Protein AF-V5BS56-F1 (afdb_monomer_lite)

pLDDT: mean 87.74, std 9.81, range [53.09, 97.56]

Organism: NCBI:txid1116472

Sequence (84 aa):
MAWQNRGTYTYDHRGDAHPIGQDLDLSVYGPTGAYVGGSLSWDNPYEVVNFTPSVSGTYTIKVKRYANRDGGSAFRMGLLINTY

Structure (mmCIF, N/CA/C/O backbone):
data_AF-V5BS56-F1
#
_entry.id   AF-V5BS56-F1
#
loop_
_atom_site.group_PDB
_atom_site.id
_atom_site.type_symbol
_atom_site.label_atom_id
_atom_site.label_alt_id
_atom_site.label_comp_id
_atom_site.label_asym_id
_atom_site.label_entity_id
_atom_site.label_seq_id
_atom_site.pdbx_PDB_ins_code
_atom_site.Cartn_x
_atom_site.Cartn_y
_atom_site.Cartn_z
_atom_site.occupancy
_atom_site.B_iso_or_equiv
_atom_site.auth_seq_id
_atom_site.auth_comp_id
_atom_site.auth_asym_id
_atom_site.auth_atom_id
_atom_site.pdbx_PDB_model_num
ATOM 1 N N . MET A 1 1 ? 2.603 -1.889 4.649 1.00 69.44 1 MET A N 1
ATOM 2 C CA . MET A 1 1 ? 2.444 -2.874 3.557 1.00 69.44 1 MET A CA 1
ATOM 3 C C . MET A 1 1 ? 3.525 -2.627 2.530 1.00 69.44 1 MET A C 1
ATOM 5 O O . MET A 1 1 ? 3.779 -1.472 2.245 1.00 69.44 1 MET A O 1
ATOM 9 N N . ALA A 1 2 ? 4.155 -3.667 1.999 1.00 75.81 2 ALA A N 1
ATOM 10 C CA . ALA A 1 2 ? 5.106 -3.547 0.896 1.00 75.81 2 ALA A CA 1
ATOM 11 C C . ALA A 1 2 ? 4.605 -4.391 -0.272 1.00 75.81 2 ALA A C 1
ATOM 13 O O . ALA A 1 2 ? 3.956 -5.418 -0.054 1.00 75.81 2 ALA A O 1
ATOM 14 N N . TRP A 1 3 ? 4.895 -3.968 -1.494 1.00 77.19 3 TRP A N 1
ATOM 15 C CA . TRP A 1 3 ? 4.592 -4.735 -2.688 1.00 77.19 3 TRP A CA 1
ATOM 16 C C . TRP A 1 3 ? 5.815 -4.893 -3.570 1.00 77.19 3 TRP A C 1
ATOM 18 O O . TRP A 1 3 ? 6.715 -4.059 -3.614 1.00 77.19 3 TRP A O 1
ATOM 28 N N . GLN A 1 4 ? 5.847 -6.007 -4.291 1.00 74.19 4 GLN A N 1
ATOM 29 C CA . GLN A 1 4 ? 6.959 -6.306 -5.166 1.00 74.19 4 GLN A CA 1
ATOM 30 C C . GLN A 1 4 ? 6.724 -5.679 -6.540 1.00 74.19 4 GLN A C 1
ATOM 32 O O . GLN A 1 4 ? 5.774 -6.025 -7.242 1.00 74.19 4 GLN A O 1
ATOM 37 N N . ASN A 1 5 ? 7.629 -4.788 -6.938 1.00 80.81 5 ASN A N 1
ATOM 38 C CA . ASN A 1 5 ? 7.783 -4.412 -8.337 1.00 80.81 5 ASN A CA 1
ATOM 39 C C . ASN A 1 5 ? 8.623 -5.462 -9.066 1.00 80.81 5 ASN A C 1
ATOM 41 O O . ASN A 1 5 ? 9.522 -6.083 -8.490 1.00 80.81 5 ASN A O 1
ATOM 45 N N . ARG A 1 6 ? 8.351 -5.654 -10.358 1.00 86.94 6 ARG A N 1
ATOM 46 C CA . ARG A 1 6 ? 9.202 -6.479 -11.213 1.00 86.94 6 ARG A CA 1
ATOM 47 C C . ARG A 1 6 ? 10.568 -5.803 -11.321 1.00 86.94 6 ARG A C 1
ATOM 49 O O . ARG A 1 6 ? 10.675 -4.716 -11.879 1.00 86.94 6 ARG A O 1
ATOM 56 N N . GLY A 1 7 ? 11.604 -6.448 -10.787 1.00 84.12 7 GLY A N 1
ATOM 57 C CA . GLY A 1 7 ? 12.923 -5.825 -10.619 1.00 84.12 7 GLY A CA 1
ATOM 58 C C . GLY A 1 7 ? 13.530 -5.275 -11.912 1.00 84.12 7 GLY A C 1
ATOM 59 O O . GLY A 1 7 ? 14.152 -4.220 -11.881 1.00 84.12 7 GLY A O 1
ATOM 60 N N . THR A 1 8 ? 13.289 -5.932 -13.053 1.00 90.25 8 THR A N 1
ATOM 61 C CA . THR A 1 8 ? 13.746 -5.443 -14.365 1.00 90.25 8 THR A CA 1
ATOM 62 C C . THR A 1 8 ? 13.128 -4.092 -14.719 1.00 90.25 8 THR A C 1
ATOM 64 O O . THR A 1 8 ? 13.851 -3.200 -15.130 1.00 90.25 8 THR A O 1
ATOM 67 N N . TYR A 1 9 ? 11.824 -3.901 -14.476 1.00 91.00 9 TYR A N 1
ATOM 68 C CA . TYR A 1 9 ? 11.154 -2.626 -14.742 1.00 91.00 9 TYR A CA 1
ATOM 69 C C . TYR A 1 9 ? 11.783 -1.500 -13.917 1.00 91.00 9 TYR A C 1
ATOM 71 O O . TYR A 1 9 ? 12.217 -0.491 -14.457 1.00 91.00 9 TYR A O 1
ATOM 79 N N . THR A 1 10 ? 11.900 -1.696 -12.602 1.00 88.94 10 THR A N 1
ATOM 80 C CA . THR A 1 10 ? 12.479 -0.676 -11.718 1.00 88.94 10 THR A CA 1
ATOM 81 C C . THR A 1 10 ? 13.940 -0.377 -12.051 1.00 88.94 10 THR A C 1
ATOM 83 O O . THR A 1 10 ? 14.364 0.770 -11.943 1.00 88.94 10 THR A O 1
ATOM 86 N N . TYR A 1 11 ? 14.714 -1.372 -12.492 1.00 91.44 11 TYR A N 1
ATOM 87 C CA . TYR A 1 11 ? 16.082 -1.145 -12.950 1.00 91.44 11 TYR A CA 1
ATOM 88 C C . TYR A 1 11 ? 16.129 -0.321 -14.241 1.00 91.44 11 TYR A C 1
ATOM 90 O O . TYR A 1 11 ? 16.896 0.640 -14.305 1.00 91.44 11 TYR A O 1
ATOM 98 N N . ASP A 1 12 ? 15.322 -0.661 -15.246 1.00 94.81 12 ASP A N 1
ATOM 99 C CA . ASP A 1 12 ? 15.302 0.021 -16.547 1.00 94.81 12 ASP A CA 1
ATOM 100 C C . ASP A 1 12 ? 14.818 1.476 -16.424 1.00 94.81 12 ASP A C 1
ATOM 102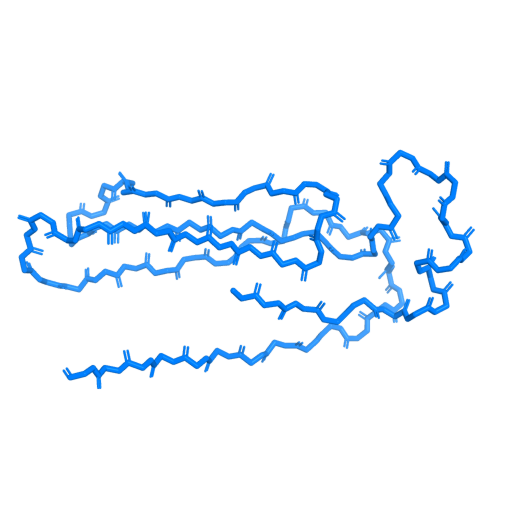 O O . ASP A 1 12 ? 15.338 2.362 -17.098 1.00 94.81 12 ASP A O 1
ATOM 106 N N . HIS A 1 13 ? 13.899 1.733 -15.489 1.00 92.75 13 HIS A N 1
ATOM 107 C CA . HIS A 1 13 ? 13.299 3.044 -15.223 1.00 92.75 13 HIS A CA 1
ATOM 108 C C . HIS A 1 13 ? 13.956 3.810 -14.063 1.00 92.75 13 HIS A C 1
ATOM 110 O O . HIS A 1 13 ? 13.416 4.803 -13.588 1.00 92.75 13 HIS A O 1
ATOM 116 N N . ARG A 1 14 ? 15.140 3.396 -13.591 1.00 92.38 14 ARG A N 1
ATOM 117 C CA . ARG A 1 14 ? 15.810 3.998 -12.415 1.00 92.38 14 ARG A CA 1
ATOM 118 C C . ARG A 1 14 ? 16.161 5.489 -12.538 1.00 92.38 14 ARG A C 1
ATOM 120 O O . ARG A 1 14 ? 16.544 6.093 -11.542 1.00 92.38 14 ARG A O 1
ATOM 127 N N . GLY A 1 15 ? 16.113 6.046 -13.748 1.00 94.44 15 GLY A N 1
ATOM 128 C CA . GLY A 1 15 ? 16.322 7.473 -14.015 1.00 94.44 15 GLY A CA 1
ATOM 129 C C . GLY A 1 15 ? 15.029 8.283 -14.143 1.00 94.44 15 GLY A C 1
ATOM 130 O O . GLY A 1 15 ? 15.104 9.503 -14.273 1.00 94.44 15 GLY A O 1
ATOM 131 N N . ASP A 1 16 ? 13.867 7.629 -14.128 1.00 93.25 16 ASP A N 1
ATOM 132 C CA . ASP A 1 16 ? 12.573 8.299 -14.210 1.00 93.25 16 ASP A CA 1
ATOM 133 C C . ASP A 1 16 ? 12.263 9.022 -12.900 1.00 93.25 16 ASP A C 1
ATOM 135 O O . ASP A 1 16 ? 12.753 8.655 -11.831 1.00 93.25 16 ASP A O 1
ATOM 139 N N . ALA A 1 17 ? 11.372 10.014 -12.972 1.00 91.81 17 ALA A N 1
ATOM 140 C CA . ALA A 1 17 ? 10.877 10.699 -11.781 1.00 91.81 17 ALA A CA 1
ATOM 141 C C . ALA A 1 17 ? 10.259 9.723 -10.760 1.00 91.81 17 ALA A C 1
ATOM 143 O O . ALA A 1 17 ? 10.396 9.950 -9.566 1.00 91.81 17 ALA A O 1
ATOM 144 N N . HIS A 1 18 ? 9.629 8.638 -11.238 1.00 89.81 18 HIS A N 1
ATOM 145 C CA . HIS A 1 18 ? 9.006 7.598 -10.415 1.00 89.81 18 HIS A CA 1
ATOM 146 C C . HIS A 1 18 ? 9.341 6.198 -10.970 1.00 89.81 18 HIS A C 1
ATOM 148 O O . HIS A 1 18 ? 8.643 5.711 -11.863 1.00 89.81 18 HIS A O 1
ATOM 154 N N . PRO A 1 19 ? 10.379 5.517 -10.452 1.00 88.06 19 PRO A N 1
ATOM 155 C CA . PRO A 1 19 ? 10.880 4.245 -10.996 1.00 88.06 19 PRO A CA 1
ATOM 156 C C . PRO A 1 19 ? 10.026 3.014 -10.618 1.00 88.06 19 PRO A C 1
ATOM 158 O O . PRO A 1 19 ? 10.387 1.865 -10.905 1.00 88.06 19 PRO A O 1
ATOM 161 N N . ILE A 1 20 ? 8.896 3.211 -9.933 1.00 90.25 20 ILE A N 1
ATOM 162 C CA . ILE A 1 20 ? 8.012 2.129 -9.493 1.00 90.25 20 ILE A CA 1
ATOM 163 C C . ILE A 1 20 ? 7.003 1.734 -10.579 1.00 90.25 20 ILE A C 1
ATOM 165 O O . ILE A 1 20 ? 6.323 2.570 -11.175 1.00 90.25 20 ILE A O 1
ATOM 169 N N . GLY A 1 21 ? 6.873 0.426 -10.814 1.00 90.69 21 GLY A N 1
ATOM 170 C CA . GLY A 1 21 ? 5.955 -0.118 -11.820 1.00 90.69 21 GLY A CA 1
ATOM 171 C C . GLY A 1 21 ? 4.491 -0.117 -11.381 1.00 90.69 21 GLY A C 1
ATOM 172 O O . GLY A 1 21 ? 3.604 0.152 -12.189 1.00 90.69 21 GLY A O 1
ATOM 173 N N . GLN A 1 22 ? 4.226 -0.400 -10.106 1.00 89.25 22 GLN A N 1
ATOM 174 C CA . GLN A 1 22 ? 2.908 -0.257 -9.487 1.00 89.25 22 GLN A CA 1
ATOM 175 C C . GLN A 1 22 ? 2.994 0.720 -8.324 1.00 89.25 22 GLN A C 1
ATOM 177 O O . GLN A 1 22 ? 3.941 0.672 -7.536 1.00 89.25 22 GLN A O 1
ATOM 182 N N . ASP A 1 23 ? 1.972 1.556 -8.222 1.00 90.81 23 ASP A N 1
ATOM 183 C CA . ASP A 1 23 ? 1.846 2.619 -7.237 1.00 90.81 23 ASP A CA 1
ATOM 184 C C . ASP A 1 23 ? 0.503 2.453 -6.535 1.00 90.81 23 ASP A C 1
ATOM 186 O O . ASP A 1 23 ? -0.553 2.417 -7.187 1.00 90.81 23 ASP A O 1
ATOM 190 N N . LEU A 1 24 ? 0.561 2.221 -5.229 1.00 91.00 24 LEU A N 1
ATOM 191 C CA . LEU A 1 24 ? -0.597 1.881 -4.424 1.00 91.00 24 LEU A CA 1
ATOM 192 C C . LEU A 1 24 ? -0.712 2.844 -3.263 1.00 91.00 24 LEU A C 1
ATOM 194 O O . LEU A 1 24 ? 0.220 3.013 -2.497 1.00 91.00 24 LEU A O 1
ATOM 198 N N . ASP A 1 25 ? -1.926 3.317 -3.060 1.00 93.81 25 ASP A N 1
ATOM 199 C CA . ASP A 1 25 ? -2.295 4.138 -1.928 1.00 93.81 25 ASP A CA 1
ATOM 200 C C . ASP A 1 25 ? -2.914 3.274 -0.829 1.00 93.81 25 ASP A C 1
ATOM 202 O O . ASP A 1 25 ? -3.723 2.371 -1.097 1.00 93.81 25 ASP A O 1
ATOM 206 N N . LEU A 1 26 ? -2.616 3.620 0.421 1.00 94.19 26 LEU A N 1
ATOM 207 C CA . LEU A 1 26 ? -3.245 3.055 1.607 1.00 94.19 26 LEU A CA 1
ATOM 208 C C . LEU A 1 26 ? -4.112 4.112 2.286 1.00 94.19 26 LEU A C 1
ATOM 210 O O . LEU A 1 26 ? -3.679 5.233 2.539 1.00 94.19 26 LEU A O 1
ATOM 214 N N . SER A 1 27 ? -5.347 3.755 2.625 1.00 96.19 27 SER A N 1
ATOM 215 C CA . SER A 1 27 ? -6.252 4.609 3.397 1.00 96.19 27 SER A CA 1
ATOM 216 C C . SER A 1 27 ? -6.954 3.816 4.489 1.00 96.19 27 SER A C 1
ATOM 218 O O . SER A 1 27 ? -7.347 2.668 4.287 1.00 96.19 27 SER A O 1
ATOM 220 N N . VAL A 1 28 ? -7.144 4.449 5.641 1.00 96.25 28 VAL A N 1
ATOM 221 C CA . VAL A 1 28 ? -7.818 3.894 6.812 1.00 96.25 28 VAL A CA 1
ATOM 222 C C . VAL A 1 28 ? -9.022 4.761 7.149 1.00 96.25 28 VAL A C 1
ATOM 224 O O . VAL A 1 28 ? -8.917 5.983 7.268 1.00 96.25 28 VAL A O 1
ATOM 227 N N . TYR A 1 29 ? -10.163 4.108 7.333 1.00 97.19 29 TYR A N 1
ATOM 228 C CA . TYR A 1 29 ? -11.415 4.728 7.740 1.00 97.19 29 TYR A CA 1
ATOM 229 C C . TYR A 1 29 ? -11.885 4.139 9.069 1.00 97.19 29 TYR A C 1
ATOM 231 O O . TYR A 1 29 ? -11.769 2.933 9.297 1.00 97.19 29 TYR A O 1
ATOM 239 N N . GLY A 1 30 ? -12.409 4.996 9.938 1.00 96.44 30 GLY A N 1
ATOM 240 C CA . GLY A 1 30 ? -12.975 4.613 11.224 1.00 96.44 30 GLY A CA 1
ATOM 241 C C . GLY A 1 30 ? -14.369 3.990 11.104 1.00 96.44 30 GLY A C 1
ATOM 242 O O . GLY A 1 30 ? -14.934 3.943 10.008 1.00 96.44 30 GLY A O 1
ATOM 243 N N . PRO A 1 31 ? -14.967 3.572 12.233 1.00 97.56 31 PRO A N 1
ATOM 244 C CA . PRO A 1 31 ? -16.255 2.871 12.251 1.00 97.56 31 PRO A CA 1
ATOM 245 C C . PRO A 1 31 ? -17.430 3.653 11.655 1.00 97.56 31 PRO A C 1
ATOM 247 O O . PRO A 1 31 ? -18.378 3.061 11.153 1.00 97.56 31 PRO A O 1
ATOM 250 N N . THR A 1 32 ? -17.365 4.985 11.668 1.00 96.50 32 THR A N 1
ATOM 251 C CA . THR A 1 32 ? -18.373 5.871 11.060 1.00 96.50 32 THR A CA 1
ATOM 252 C C . THR A 1 32 ? -18.147 6.112 9.564 1.00 96.50 32 THR A C 1
ATOM 254 O O . THR A 1 32 ? -18.899 6.856 8.940 1.00 96.50 32 THR A O 1
ATOM 257 N N . GLY A 1 33 ? -17.089 5.538 8.983 1.00 96.12 33 GLY A N 1
ATOM 258 C CA . GLY A 1 33 ? -16.643 5.812 7.617 1.00 96.12 33 GLY A CA 1
ATOM 259 C C . GLY A 1 33 ? -15.773 7.067 7.475 1.00 96.12 33 GLY A C 1
ATOM 260 O O . GLY A 1 33 ? -15.352 7.382 6.364 1.00 96.12 33 GLY A O 1
ATOM 261 N N . ALA A 1 34 ? -15.468 7.775 8.567 1.00 96.56 34 ALA A N 1
ATOM 262 C CA . ALA A 1 34 ? -14.569 8.929 8.546 1.00 96.56 34 ALA A CA 1
ATOM 263 C C . A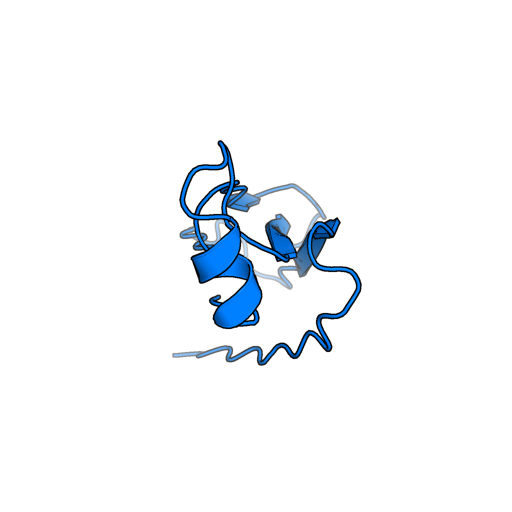LA A 1 34 ? -13.128 8.515 8.205 1.00 96.56 34 ALA A C 1
ATOM 265 O O . ALA A 1 34 ? -12.655 7.487 8.683 1.00 96.56 34 ALA A O 1
ATOM 266 N N . TYR A 1 35 ? -12.418 9.316 7.408 1.00 96.25 35 TYR A N 1
ATOM 267 C CA . TYR A 1 35 ? -10.994 9.100 7.132 1.00 96.25 35 TYR A CA 1
ATOM 268 C C . TYR A 1 35 ? -10.156 9.362 8.389 1.00 96.25 35 TYR A C 1
ATOM 270 O O . TYR A 1 35 ? -10.333 10.385 9.048 1.00 96.25 35 TYR A O 1
ATOM 278 N N . VAL A 1 36 ? -9.256 8.434 8.715 1.00 96.19 36 VAL A N 1
ATOM 279 C CA . VAL A 1 36 ? -8.428 8.471 9.935 1.00 96.19 36 VAL A CA 1
ATOM 280 C C . VAL A 1 36 ? -6.946 8.631 9.604 1.00 96.19 36 VAL A C 1
ATOM 282 O O . VAL A 1 36 ? -6.204 9.227 10.378 1.00 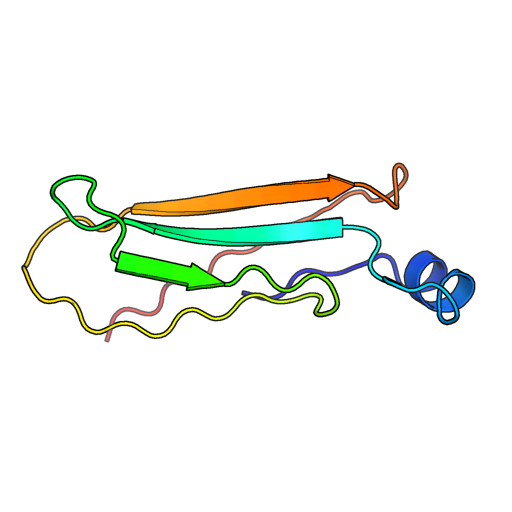96.19 36 VAL A O 1
ATOM 285 N N . GLY A 1 37 ? -6.505 8.132 8.450 1.00 96.12 37 GLY A N 1
ATOM 286 C CA . GLY A 1 37 ? -5.118 8.247 8.017 1.00 96.12 37 GLY A CA 1
ATOM 287 C C . GLY A 1 37 ? -4.853 7.486 6.727 1.00 96.12 37 GLY A C 1
ATOM 288 O O . GLY A 1 37 ? -5.682 6.700 6.270 1.00 96.12 37 GLY A O 1
ATOM 289 N N . GLY A 1 38 ? -3.692 7.721 6.133 1.00 95.44 38 GLY A N 1
ATOM 290 C CA . GLY A 1 38 ? -3.336 7.176 4.833 1.00 95.44 38 GLY A CA 1
ATOM 291 C C . GLY A 1 38 ? -1.887 7.471 4.488 1.00 95.44 38 GLY A C 1
ATOM 292 O O . GLY A 1 38 ? -1.236 8.282 5.146 1.00 95.44 38 GLY A O 1
ATOM 293 N N . SER A 1 39 ? -1.389 6.765 3.487 1.00 95.62 39 SER A N 1
ATOM 294 C CA . SER A 1 39 ? -0.030 6.881 2.974 1.00 95.62 39 SER A CA 1
ATOM 295 C C . SER A 1 39 ? -0.121 6.735 1.455 1.00 95.62 39 SER A C 1
ATOM 297 O O . SER A 1 39 ? -0.851 5.866 0.971 1.00 95.62 39 SER A O 1
ATOM 299 N N . LEU A 1 40 ? 0.495 7.685 0.750 1.00 94.44 40 LEU A N 1
ATOM 300 C CA . LEU A 1 40 ? 0.283 7.985 -0.672 1.00 94.44 40 LEU A CA 1
ATOM 301 C C . LEU A 1 40 ? 1.637 8.268 -1.349 1.00 94.44 40 LEU A C 1
ATOM 303 O O . LEU A 1 40 ? 1.818 9.327 -1.955 1.00 94.44 40 LEU A O 1
ATOM 307 N N . SER A 1 41 ? 2.652 7.438 -1.104 1.00 92.00 41 SER A N 1
ATOM 308 C CA . SER A 1 41 ? 3.996 7.674 -1.630 1.00 92.00 41 SER A CA 1
ATOM 309 C C . SER A 1 41 ? 4.077 7.293 -3.103 1.00 92.00 41 SER A C 1
ATOM 311 O O . SER A 1 41 ? 3.707 6.201 -3.500 1.00 92.00 41 SER A O 1
ATOM 313 N N . TRP A 1 42 ? 4.658 8.176 -3.911 1.00 87.75 42 TRP A N 1
ATOM 314 C CA . TRP A 1 42 ? 4.802 7.947 -5.352 1.00 87.75 42 TRP A CA 1
ATOM 315 C C . TRP A 1 42 ? 6.093 7.210 -5.724 1.00 87.75 42 TRP A C 1
ATOM 317 O O . TRP A 1 42 ? 6.263 6.802 -6.873 1.00 87.75 42 TRP A O 1
ATOM 327 N N . ASP A 1 43 ? 7.010 7.059 -4.765 1.00 85.75 43 ASP A N 1
ATOM 328 C CA . ASP A 1 43 ? 8.378 6.586 -5.004 1.00 85.75 43 ASP A CA 1
ATOM 329 C C . ASP A 1 43 ? 8.694 5.286 -4.267 1.00 85.75 43 ASP A C 1
ATOM 331 O O . ASP A 1 43 ? 9.561 4.514 -4.684 1.00 85.75 43 ASP A O 1
ATOM 335 N N . ASN A 1 44 ? 7.987 5.018 -3.170 1.00 86.44 44 ASN A N 1
ATOM 336 C CA . ASN A 1 44 ? 8.246 3.854 -2.345 1.00 86.44 44 ASN A CA 1
ATOM 337 C C . ASN A 1 44 ? 7.376 2.672 -2.790 1.00 86.44 44 ASN A C 1
ATOM 339 O O . ASN A 1 44 ? 6.172 2.823 -2.967 1.00 86.44 44 ASN A O 1
ATOM 343 N N . PRO A 1 45 ? 7.926 1.448 -2.883 1.00 85.81 45 PRO A N 1
ATOM 344 C CA . PRO A 1 45 ? 7.135 0.242 -3.129 1.00 85.81 45 PRO A CA 1
ATOM 345 C C . PRO A 1 45 ? 6.413 -0.242 -1.853 1.00 85.81 45 PRO A C 1
ATOM 347 O O . PRO A 1 45 ? 6.246 -1.445 -1.631 1.00 85.81 45 PRO A O 1
ATOM 350 N N . TYR A 1 46 ? 6.073 0.677 -0.949 1.00 88.62 46 TYR A N 1
ATOM 351 C CA . TYR A 1 46 ? 5.439 0.386 0.325 1.00 88.62 46 TYR A CA 1
ATOM 352 C C . TYR A 1 46 ? 4.666 1.598 0.851 1.00 88.62 46 TYR A C 1
ATOM 354 O O . TYR A 1 46 ? 5.103 2.734 0.710 1.00 88.62 46 TYR A O 1
ATOM 362 N N . GLU A 1 47 ? 3.574 1.322 1.563 1.00 91.75 47 GLU A N 1
ATOM 363 C CA . GLU A 1 47 ? 2.801 2.313 2.311 1.00 91.75 47 GLU A CA 1
ATOM 364 C C . GLU A 1 47 ? 2.756 1.952 3.794 1.00 91.75 47 GLU A C 1
ATOM 366 O O . GLU A 1 47 ? 2.552 0.786 4.162 1.00 91.75 47 GLU A O 1
ATOM 371 N N . VAL A 1 48 ? 2.906 2.948 4.668 1.00 91.81 48 VAL A N 1
ATOM 372 C CA . VAL A 1 48 ? 2.830 2.768 6.124 1.00 91.81 48 VAL A CA 1
ATOM 373 C C . VAL A 1 48 ? 1.904 3.816 6.713 1.00 91.81 48 VAL A C 1
ATOM 375 O O . VAL A 1 48 ? 2.121 5.009 6.557 1.00 91.81 48 VAL A O 1
ATOM 378 N N . VAL A 1 49 ? 0.892 3.360 7.448 1.00 92.19 49 VAL A N 1
ATOM 379 C CA . VAL A 1 49 ? -0.017 4.235 8.189 1.00 92.19 49 VAL A CA 1
ATOM 380 C C . VAL A 1 49 ? 0.082 3.883 9.662 1.00 92.19 49 VAL A C 1
ATOM 382 O O . VAL A 1 49 ? -0.229 2.760 10.050 1.00 92.19 49 VAL A O 1
ATOM 385 N N . ASN A 1 50 ? 0.490 4.857 10.471 1.00 92.75 50 ASN A N 1
ATOM 386 C CA . ASN A 1 50 ? 0.417 4.786 11.925 1.00 92.75 50 ASN A CA 1
ATOM 387 C C . ASN A 1 50 ? -0.747 5.662 12.384 1.00 92.75 50 ASN A C 1
ATOM 389 O O . ASN A 1 50 ? -0.805 6.840 12.037 1.00 92.75 50 ASN A O 1
ATOM 393 N N . PHE A 1 51 ? -1.674 5.099 13.152 1.00 91.06 51 PHE A N 1
ATOM 394 C CA . PHE A 1 51 ? -2.776 5.851 13.742 1.00 91.06 51 PHE A CA 1
ATOM 395 C C . PHE A 1 51 ? -3.174 5.241 15.086 1.00 91.06 51 PHE A C 1
ATOM 397 O O . PHE A 1 51 ? -3.005 4.041 15.305 1.00 91.06 51 PHE A O 1
ATOM 404 N N . THR A 1 52 ? -3.735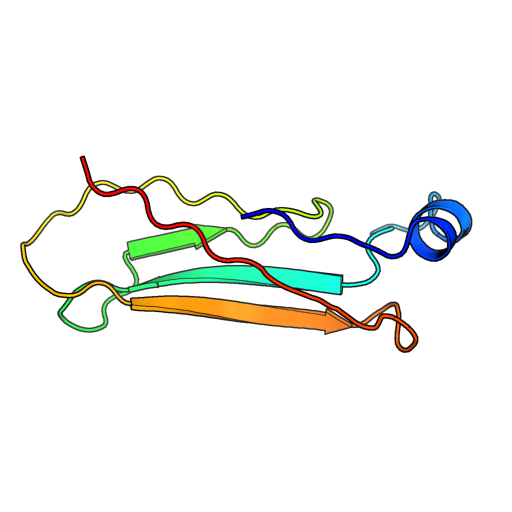 6.067 15.966 1.00 93.00 52 THR A N 1
ATOM 405 C CA . THR A 1 52 ? -4.313 5.623 17.239 1.00 93.00 52 THR A CA 1
ATOM 406 C C . THR A 1 52 ? -5.835 5.582 17.098 1.00 93.00 52 THR A C 1
ATOM 408 O O . THR A 1 52 ? -6.433 6.624 16.815 1.00 93.00 52 THR A O 1
ATOM 411 N N . PRO A 1 53 ? -6.491 4.421 17.279 1.00 91.50 53 PRO A N 1
ATOM 412 C CA . PRO A 1 53 ? -7.948 4.347 17.306 1.00 91.50 53 PRO A CA 1
ATOM 413 C C . PRO A 1 53 ? -8.526 5.244 18.411 1.00 91.50 53 PRO A C 1
ATOM 415 O O . PRO A 1 53 ? -8.193 5.079 19.581 1.00 91.50 53 PRO A O 1
ATOM 418 N N . SER A 1 54 ? -9.384 6.201 18.050 1.00 91.12 54 SER A N 1
ATOM 419 C CA . SER A 1 54 ? -10.060 7.090 19.009 1.00 91.12 54 SER A CA 1
ATOM 420 C C . SER A 1 54 ? -11.396 6.541 19.514 1.00 91.12 54 SER A C 1
ATOM 422 O O . SER A 1 54 ? -11.919 7.021 20.517 1.00 91.12 54 SER A O 1
ATOM 424 N N . VAL A 1 55 ? -11.956 5.545 18.822 1.00 94.00 55 VAL A N 1
ATOM 425 C CA . VAL A 1 55 ? -13.228 4.895 19.150 1.00 94.00 55 VAL A CA 1
ATOM 426 C C . VAL A 1 55 ? -13.135 3.396 18.876 1.00 94.00 55 VAL A C 1
ATOM 428 O O . VAL A 1 55 ? -12.419 2.961 17.975 1.00 94.00 55 VAL A O 1
ATOM 431 N N . SER A 1 56 ? -13.888 2.596 19.626 1.00 95.19 56 SER A N 1
ATOM 432 C CA . SER A 1 56 ? -14.023 1.162 19.353 1.00 95.19 56 SER A CA 1
ATOM 433 C C . SER A 1 56 ? -14.908 0.910 18.131 1.00 95.19 56 SER A C 1
ATOM 435 O O . SER A 1 56 ? -15.883 1.625 17.900 1.00 95.19 56 SER A O 1
ATOM 437 N N . GLY A 1 57 ? -14.606 -0.146 17.373 1.00 94.56 57 GLY A N 1
ATOM 438 C CA . GLY A 1 57 ? -15.430 -0.613 16.258 1.00 94.56 57 GLY A CA 1
ATOM 439 C C . GLY A 1 57 ? -14.606 -1.140 15.087 1.00 94.56 57 GLY A C 1
ATOM 440 O O . GLY A 1 57 ? -13.389 -1.297 15.179 1.00 94.56 57 GLY A O 1
ATOM 441 N N . THR A 1 58 ? -15.278 -1.415 13.970 1.00 95.31 58 THR A N 1
ATOM 442 C CA . THR A 1 58 ? -14.630 -1.909 12.751 1.00 95.31 58 THR A CA 1
ATOM 443 C C . THR A 1 58 ? -13.958 -0.773 11.993 1.00 95.31 58 THR A C 1
ATOM 445 O O . THR A 1 58 ? -14.614 0.167 11.556 1.00 95.31 58 THR A O 1
ATOM 448 N N . TYR A 1 59 ? -12.653 -0.892 11.776 1.00 95.31 59 TYR A N 1
ATOM 449 C CA . TYR A 1 59 ? -11.908 -0.014 10.880 1.00 95.31 59 TYR A CA 1
ATOM 450 C C . TYR A 1 59 ? -11.835 -0.635 9.487 1.00 95.31 59 TYR A C 1
ATOM 452 O O . TYR A 1 59 ? -11.681 -1.847 9.340 1.00 95.31 59 TYR A O 1
ATOM 460 N N . THR A 1 60 ? -11.932 0.200 8.456 1.00 95.06 60 THR A N 1
ATOM 461 C CA . THR A 1 60 ? -11.809 -0.232 7.061 1.00 95.06 60 THR A CA 1
ATOM 462 C C . THR A 1 60 ? -10.473 0.217 6.500 1.00 95.06 60 THR A C 1
ATOM 464 O O . THR A 1 60 ? -10.191 1.413 6.444 1.00 95.06 60 THR A O 1
ATOM 467 N N . ILE A 1 61 ? -9.681 -0.738 6.025 1.00 93.44 61 ILE A N 1
ATOM 468 C CA . ILE A 1 61 ? -8.455 -0.476 5.274 1.00 93.44 61 ILE A CA 1
ATOM 469 C C . ILE A 1 61 ? -8.780 -0.599 3.785 1.00 93.44 61 ILE A C 1
ATOM 471 O O . ILE A 1 61 ? -9.328 -1.611 3.348 1.00 93.44 61 ILE A O 1
ATOM 475 N N . LYS A 1 62 ? -8.449 0.427 3.000 1.00 93.31 62 LYS A N 1
ATOM 476 C CA . LYS A 1 62 ? -8.574 0.418 1.540 1.00 93.31 62 LYS A CA 1
ATOM 477 C C . LYS A 1 62 ? -7.197 0.519 0.905 1.00 93.31 62 LYS A C 1
ATOM 479 O O . LYS A 1 62 ? -6.419 1.401 1.255 1.00 93.31 62 LYS A O 1
ATOM 484 N N . VAL A 1 63 ? -6.953 -0.364 -0.057 1.00 91.44 63 VAL A N 1
ATOM 485 C CA . VAL A 1 63 ? -5.806 -0.298 -0.962 1.00 91.44 63 VAL A CA 1
ATOM 486 C C . VAL A 1 63 ? -6.328 0.104 -2.330 1.00 91.44 63 VAL A C 1
ATOM 488 O O . VAL A 1 63 ? -7.229 -0.547 -2.867 1.00 91.44 63 VAL A O 1
ATOM 491 N N . LYS A 1 64 ? -5.783 1.178 -2.892 1.00 91.44 64 LYS A N 1
ATOM 492 C CA . LYS A 1 64 ? -6.146 1.673 -4.221 1.00 91.44 64 LYS A CA 1
ATOM 493 C C . LYS A 1 64 ? -4.908 1.646 -5.101 1.00 91.44 64 LYS A C 1
ATOM 495 O O . LYS A 1 64 ? -3.864 2.129 -4.701 1.00 91.44 64 LYS A O 1
ATOM 500 N N . ARG A 1 65 ? -5.039 1.156 -6.333 1.00 90.38 65 ARG A N 1
ATOM 501 C CA . ARG A 1 65 ? -4.000 1.353 -7.348 1.00 90.38 65 ARG A CA 1
ATOM 502 C C . ARG A 1 65 ? -4.058 2.793 -7.852 1.00 90.38 65 ARG A C 1
ATOM 504 O O . ARG A 1 65 ? -5.013 3.145 -8.546 1.00 90.38 65 ARG A O 1
ATOM 511 N N . TYR A 1 66 ? -3.077 3.606 -7.474 1.00 93.06 66 TYR A N 1
ATOM 512 C CA . TYR A 1 66 ? -2.941 4.985 -7.928 1.00 93.06 66 TYR A CA 1
ATOM 513 C C . TYR A 1 66 ? -2.486 5.029 -9.386 1.00 93.06 66 TYR A C 1
ATOM 515 O O . TYR A 1 66 ? -3.148 5.642 -10.224 1.00 93.06 66 TYR A O 1
ATOM 523 N N . ALA A 1 67 ? -1.422 4.288 -9.708 1.00 91.50 67 ALA A N 1
ATOM 524 C CA . ALA A 1 67 ? -0.895 4.182 -11.061 1.00 91.50 67 ALA A CA 1
ATOM 525 C C . ALA A 1 67 ? -0.438 2.757 -11.402 1.00 91.50 67 ALA A C 1
ATOM 527 O O . ALA A 1 67 ? -0.021 1.972 -10.550 1.00 91.50 67 ALA A O 1
ATOM 528 N N . ASN A 1 68 ? -0.523 2.442 -12.694 1.00 89.69 68 ASN A N 1
ATOM 529 C CA . ASN A 1 68 ? 0.019 1.232 -13.296 1.00 89.69 68 ASN A CA 1
ATOM 530 C C . ASN A 1 68 ? 0.958 1.651 -14.429 1.00 89.69 68 ASN A C 1
ATOM 532 O O . ASN A 1 68 ? 0.488 2.014 -15.507 1.00 89.69 68 ASN A O 1
ATOM 536 N N . ARG A 1 69 ? 2.264 1.629 -14.164 1.00 90.56 69 ARG A N 1
ATOM 537 C CA . ARG A 1 69 ? 3.308 1.990 -15.129 1.00 90.56 69 ARG A CA 1
ATOM 538 C C . ARG A 1 69 ? 3.945 0.743 -15.764 1.00 90.56 69 ARG A C 1
ATOM 540 O O . ARG A 1 69 ? 4.310 0.773 -16.935 1.00 90.56 69 ARG A O 1
ATOM 547 N N . ASP A 1 70 ? 3.983 -0.382 -15.040 1.00 90.88 70 ASP A N 1
ATOM 548 C CA . ASP A 1 70 ? 4.379 -1.700 -15.561 1.00 90.88 70 ASP A CA 1
ATOM 549 C C . ASP A 1 70 ? 3.152 -2.562 -15.897 1.00 90.88 70 ASP A C 1
ATOM 551 O O . ASP A 1 70 ? 2.705 -3.385 -15.090 1.00 90.88 70 ASP A O 1
ATOM 555 N N . GLY A 1 71 ? 2.627 -2.406 -17.116 1.00 87.50 71 GLY A N 1
ATOM 556 C CA . GLY A 1 71 ? 1.474 -3.171 -17.607 1.00 87.50 71 GLY A CA 1
ATOM 557 C C . GLY A 1 71 ? 1.706 -4.686 -17.721 1.00 87.50 71 GLY A C 1
ATOM 558 O O . GLY A 1 71 ? 0.738 -5.438 -17.807 1.00 87.50 71 GLY A O 1
ATOM 559 N N . GLY A 1 72 ? 2.964 -5.142 -17.689 1.00 87.00 72 GLY A N 1
ATOM 560 C CA . GLY A 1 72 ? 3.329 -6.563 -17.680 1.00 87.00 72 GLY A CA 1
ATOM 561 C C . GLY A 1 72 ? 3.437 -7.171 -16.278 1.00 87.00 72 GLY A C 1
ATOM 562 O O . GLY A 1 72 ? 3.702 -8.367 -16.150 1.00 87.00 72 GLY A O 1
ATOM 563 N N . SER A 1 73 ? 3.263 -6.376 -15.218 1.00 82.94 73 SER A N 1
ATOM 564 C CA . SER A 1 73 ? 3.398 -6.856 -13.843 1.00 82.94 73 SER A CA 1
ATOM 565 C C . SER A 1 73 ? 2.196 -7.707 -13.417 1.00 82.94 73 SER A C 1
ATOM 567 O O . SER A 1 73 ? 1.067 -7.223 -13.323 1.00 82.94 73 SER A O 1
ATOM 569 N N . ALA A 1 74 ? 2.444 -8.977 -13.085 1.00 72.75 74 ALA A N 1
ATOM 570 C CA . ALA A 1 74 ? 1.485 -9.844 -12.400 1.00 72.75 74 ALA A CA 1
ATOM 571 C C . ALA A 1 74 ? 1.551 -9.579 -10.890 1.00 72.75 74 ALA A C 1
ATOM 573 O O . ALA A 1 74 ? 2.135 -10.338 -10.116 1.00 72.75 74 ALA A O 1
ATOM 574 N N . PHE A 1 75 ? 0.999 -8.442 -10.494 1.00 69.75 75 PHE A N 1
ATOM 575 C CA . PHE A 1 75 ? 1.009 -7.959 -9.124 1.00 69.75 75 PHE A CA 1
ATOM 576 C C . PHE A 1 75 ? 0.353 -8.951 -8.137 1.00 69.75 75 PHE A C 1
ATOM 578 O O . PHE A 1 75 ? -0.752 -9.441 -8.377 1.00 69.75 75 PHE A O 1
ATOM 585 N N . ARG A 1 76 ? 1.024 -9.239 -7.010 1.00 67.56 76 ARG A N 1
ATOM 586 C CA . ARG A 1 76 ? 0.533 -10.112 -5.925 1.00 67.56 76 ARG A CA 1
ATOM 587 C C . ARG A 1 76 ? 0.664 -9.393 -4.577 1.00 67.56 76 ARG A C 1
ATOM 589 O O . ARG A 1 76 ? 1.740 -8.894 -4.264 1.00 67.56 76 ARG A O 1
ATOM 596 N N . MET A 1 77 ? -0.409 -9.367 -3.779 1.00 69.88 77 MET A N 1
ATOM 597 C CA . MET A 1 77 ? -0.420 -8.794 -2.420 1.00 69.88 77 MET A CA 1
ATOM 598 C C . MET A 1 77 ? -0.621 -9.864 -1.357 1.00 69.88 77 MET A C 1
ATOM 600 O O . MET A 1 77 ? -1.474 -10.733 -1.516 1.00 69.88 77 MET A O 1
ATOM 604 N N . GLY A 1 78 ? 0.096 -9.726 -0.241 1.00 64.69 78 GLY A N 1
ATOM 605 C CA . GLY A 1 78 ? -0.219 -10.388 1.023 1.00 64.69 78 GLY A CA 1
A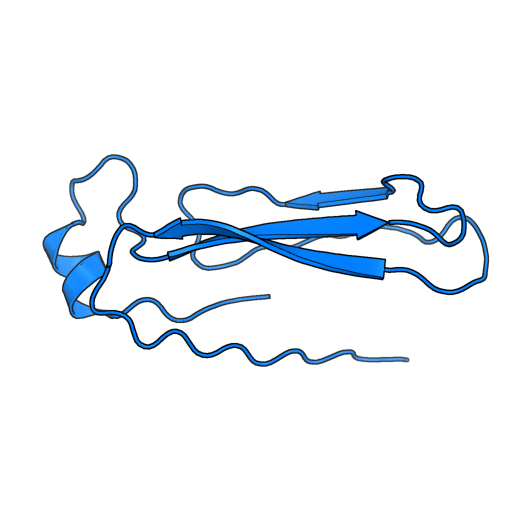TOM 606 C C . GLY A 1 78 ? -0.567 -9.346 2.087 1.00 64.69 78 GLY A C 1
ATOM 607 O O . GLY A 1 78 ? 0.155 -8.361 2.239 1.00 64.69 78 GLY A O 1
ATOM 608 N N . LEU A 1 79 ? -1.666 -9.553 2.815 1.00 70.56 79 LEU A N 1
ATOM 609 C CA . LEU A 1 79 ? -2.034 -8.756 3.987 1.00 70.56 79 LEU A CA 1
ATOM 610 C C . LEU A 1 79 ? -1.789 -9.592 5.244 1.00 70.56 79 LEU A C 1
ATOM 612 O O . LEU A 1 79 ? -2.345 -10.679 5.375 1.00 70.56 79 LEU A O 1
ATOM 616 N N . LEU A 1 80 ? -0.986 -9.067 6.168 1.00 67.00 80 LEU A N 1
ATOM 617 C CA . LEU A 1 80 ? -0.824 -9.613 7.512 1.00 67.00 8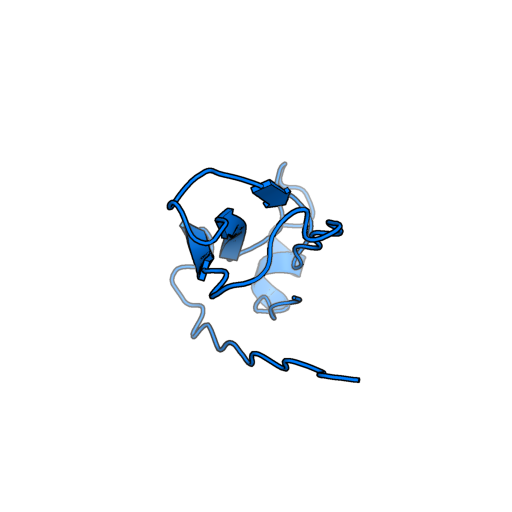0 LEU A CA 1
ATOM 618 C C . LEU A 1 80 ? -1.401 -8.605 8.508 1.00 67.00 80 LEU A C 1
ATOM 620 O O . LEU A 1 80 ? -0.974 -7.452 8.531 1.00 67.00 80 LEU A O 1
ATOM 624 N N . ILE A 1 81 ? -2.360 -9.042 9.322 1.00 69.00 81 ILE A N 1
ATOM 625 C CA . ILE A 1 81 ? -2.901 -8.268 10.443 1.00 69.00 81 ILE A CA 1
ATOM 626 C C . ILE A 1 81 ? -2.403 -8.943 11.715 1.00 69.00 81 ILE A C 1
ATOM 628 O O . ILE A 1 81 ? -2.705 -10.112 11.939 1.00 69.00 81 ILE A O 1
ATOM 632 N N . ASN A 1 82 ? -1.635 -8.217 12.526 1.00 63.66 82 ASN A N 1
ATOM 633 C CA . ASN A 1 82 ? -1.208 -8.699 13.833 1.00 63.66 82 ASN A CA 1
ATOM 634 C C . ASN A 1 82 ? -2.104 -8.074 14.906 1.00 63.66 82 ASN A C 1
ATOM 636 O O . ASN A 1 82 ? -2.090 -6.857 15.086 1.00 63.66 82 ASN A O 1
ATOM 640 N N . THR A 1 83 ? -2.902 -8.893 15.584 1.00 63.75 83 THR A N 1
ATOM 641 C CA . THR A 1 83 ? -3.681 -8.482 16.758 1.00 63.75 83 THR A CA 1
ATOM 642 C C . THR A 1 83 ? -2.920 -8.928 17.999 1.00 63.75 83 THR A C 1
ATOM 644 O O . THR A 1 83 ? -2.704 -10.129 18.165 1.00 63.75 83 THR A O 1
ATOM 647 N N . TYR A 1 84 ? -2.475 -7.970 18.813 1.00 53.09 84 TYR A N 1
ATOM 648 C CA . TYR A 1 84 ? -1.892 -8.237 20.131 1.00 53.09 84 TYR A CA 1
ATOM 649 C C . TYR A 1 84 ? -2.981 -8.547 21.155 1.00 53.09 84 TYR A C 1
ATOM 651 O O . TYR A 1 84 ? -4.063 -7.921 21.052 1.00 53.09 84 TYR A O 1
#

Radius of gyration: 14.87 Å; chains: 1; bounding box: 35×21×38 Å

Secondary structure (DSSP, 8-state):
-B----HHHHHHTTTSS---SEEEEEEEE-TTS-EEEEE--SS-SB-------SS-S--EEEEEEEEE--TT------------

Foldseek 3Di:
DAWDADVVQLVVCVVPPASGQWFKKKWKADQVRHTFWIAGDRHGRDTDTDGDDPDDDDMDIDIDTPDHNPPVDPIDDDDDDDDD